Protein AF-A0A6A8AMS8-F1 (afdb_monomer_lite)

Sequence (169 aa):
MSIQGTIFAPTHLDEFYTIVSERYASARAEAARIGDAKQIQMRLEHLKPVHFEWTDYELPTGDTLITLEDNCALFPYAILNNDASFDYMKWYQGNKIIYIGDWFVKPIYFFQEKQGAYKGNLSHYEFRAGETFTFTVHSTTTPTPSEVDAWLMAFVVLPRTLAETKITK

Foldseek 3Di:
DDPPPDQWDDPVDPVQVVQVVVLVVVLVVLLVVLCVVVVFHKDKDKDDLQQAPGDDQWAFAFKDKFWFAAQKKKQFWKKQACFLFWAKKWKFWARNPGGQDMDGQNVLNVDPRSMTTGNDDSVSVIGHHRTMMMMHIGGNDPVGDRIHPMHTIIMMMDGPVCVSHYRTD

Structure (mmCIF, N/CA/C/O backbone):
data_AF-A0A6A8AMS8-F1
#
_entry.id   AF-A0A6A8AMS8-F1
#
loop_
_atom_site.group_PDB
_atom_site.id
_atom_site.type_symbol
_atom_site.label_atom_id
_atom_site.label_alt_id
_atom_site.label_comp_id
_atom_site.label_asym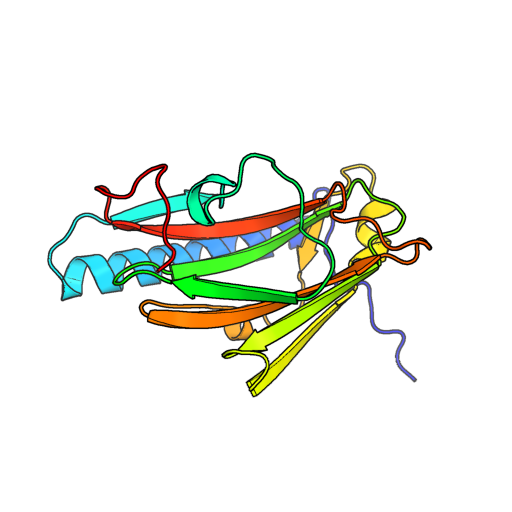_id
_atom_site.label_entity_id
_atom_site.label_seq_id
_atom_site.pdbx_PDB_ins_code
_atom_site.Cartn_x
_atom_site.Cartn_y
_atom_site.Cartn_z
_atom_site.occupancy
_atom_site.B_iso_or_equiv
_atom_site.auth_seq_id
_atom_site.auth_comp_id
_atom_site.auth_asym_id
_atom_site.auth_atom_id
_atom_site.pdbx_PDB_model_num
ATOM 1 N N . MET A 1 1 ? 25.287 -16.534 -9.430 1.00 35.16 1 MET A N 1
ATOM 2 C CA . MET A 1 1 ? 24.707 -15.179 -9.345 1.00 35.16 1 MET A CA 1
ATOM 3 C C . MET A 1 1 ? 23.323 -15.280 -9.976 1.00 35.16 1 MET A C 1
ATOM 5 O O . MET A 1 1 ? 23.229 -15.288 -11.195 1.00 35.16 1 MET A O 1
ATOM 9 N N . SER A 1 2 ? 22.289 -15.601 -9.190 1.00 29.75 2 SER A N 1
ATOM 10 C CA . SER A 1 2 ? 20.955 -15.862 -9.745 1.00 29.75 2 SER A CA 1
ATOM 11 C C . SER A 1 2 ? 20.337 -14.546 -10.191 1.00 29.75 2 SER A C 1
ATOM 13 O O . SER A 1 2 ? 20.247 -13.612 -9.397 1.00 29.75 2 SER A O 1
ATOM 15 N N . ILE A 1 3 ? 19.914 -14.490 -11.447 1.00 38.47 3 ILE A N 1
ATOM 16 C CA . ILE A 1 3 ? 19.081 -13.418 -11.977 1.00 38.47 3 ILE A CA 1
ATOM 17 C C . ILE A 1 3 ? 17.805 -13.435 -11.123 1.00 38.47 3 ILE A C 1
ATOM 19 O O . ILE A 1 3 ? 17.023 -14.380 -11.217 1.00 38.47 3 ILE A O 1
ATOM 23 N N . GLN A 1 4 ? 17.673 -12.476 -10.199 1.00 42.03 4 GLN A N 1
ATOM 24 C CA . GLN A 1 4 ? 16.473 -12.279 -9.388 1.00 42.03 4 GLN A CA 1
ATOM 25 C C . GLN A 1 4 ? 15.314 -12.068 -10.359 1.00 42.03 4 GLN A C 1
ATOM 27 O O . GLN A 1 4 ? 15.215 -11.024 -11.003 1.00 42.03 4 GLN A O 1
ATOM 32 N N . GLY A 1 5 ? 14.511 -13.119 -10.530 1.00 46.25 5 GLY A N 1
ATOM 33 C CA . GLY A 1 5 ? 13.343 -13.114 -11.392 1.00 46.25 5 GLY A CA 1
ATOM 34 C C . GLY A 1 5 ? 12.423 -11.954 -11.036 1.00 46.25 5 GLY A C 1
ATOM 35 O O . GLY A 1 5 ? 12.333 -11.553 -9.877 1.00 46.25 5 GLY A O 1
ATOM 36 N N . THR A 1 6 ? 11.773 -11.418 -12.064 1.00 54.06 6 THR A N 1
ATOM 37 C CA . THR A 1 6 ? 10.783 -10.344 -12.012 1.00 54.06 6 THR A CA 1
ATOM 38 C C . THR A 1 6 ? 9.934 -10.447 -10.743 1.00 54.06 6 THR A C 1
ATOM 40 O O . THR A 1 6 ? 9.212 -11.424 -10.554 1.00 54.06 6 THR A O 1
ATOM 43 N N . ILE A 1 7 ? 10.055 -9.457 -9.855 1.00 85.12 7 ILE A N 1
ATOM 44 C CA . ILE A 1 7 ? 9.462 -9.493 -8.507 1.00 85.12 7 ILE A CA 1
ATOM 45 C C . ILE A 1 7 ? 7.954 -9.162 -8.550 1.00 85.12 7 ILE A C 1
ATOM 47 O O . ILE A 1 7 ? 7.259 -9.294 -7.551 1.00 85.12 7 ILE A O 1
ATOM 51 N N . PHE A 1 8 ? 7.418 -8.801 -9.720 1.00 94.94 8 PHE A N 1
ATOM 52 C CA . PHE A 1 8 ? 6.004 -8.502 -9.926 1.00 94.94 8 PHE A CA 1
ATOM 53 C C . PHE A 1 8 ? 5.373 -9.400 -10.996 1.00 94.94 8 PHE A C 1
ATOM 55 O O . PHE A 1 8 ? 5.963 -9.607 -12.057 1.00 94.94 8 PHE A O 1
ATOM 62 N N . ALA A 1 9 ? 4.171 -9.906 -10.723 1.00 95.31 9 ALA A N 1
ATOM 63 C CA . ALA A 1 9 ? 3.328 -10.623 -11.674 1.00 95.31 9 ALA A CA 1
ATOM 64 C C . ALA A 1 9 ? 2.387 -9.629 -12.387 1.00 95.31 9 ALA A C 1
ATOM 66 O O . ALA A 1 9 ? 1.658 -8.923 -11.690 1.00 95.31 9 ALA A O 1
ATOM 67 N N . PRO A 1 10 ? 2.389 -9.530 -13.729 1.00 95.69 10 PRO A N 1
ATOM 68 C CA . PRO A 1 10 ? 1.430 -8.715 -14.481 1.00 95.69 10 PRO A CA 1
ATOM 69 C C . PRO A 1 10 ? 0.019 -9.317 -14.467 1.00 95.69 10 PRO A C 1
ATOM 71 O O . PRO A 1 10 ? -0.157 -10.513 -14.241 1.00 95.69 10 PRO A O 1
ATOM 74 N N . THR A 1 11 ? -0.989 -8.498 -14.764 1.00 95.12 11 THR A N 1
ATOM 75 C CA . THR A 1 11 ? -2.415 -8.865 -14.657 1.00 95.12 11 THR A CA 1
ATOM 76 C C . THR A 1 11 ? -2.879 -9.946 -15.633 1.00 95.12 11 THR A C 1
ATOM 78 O O . THR A 1 11 ? -3.867 -10.614 -15.351 1.00 95.12 11 THR A O 1
ATOM 81 N N . HIS A 1 12 ? -2.187 -10.167 -16.754 1.00 92.88 12 HIS A N 1
ATOM 82 C CA . HIS A 1 12 ? -2.522 -11.243 -17.696 1.00 92.88 12 HIS A CA 1
ATOM 83 C C . HIS A 1 12 ? -2.051 -12.638 -17.244 1.00 92.88 12 HIS A C 1
ATOM 85 O O . HIS A 1 12 ? -2.294 -13.616 -17.951 1.00 92.88 12 HIS A O 1
ATOM 91 N N . LEU A 1 13 ? -1.359 -12.752 -16.103 1.00 94.69 13 LEU A N 1
ATOM 92 C CA . LEU A 1 13 ? -0.949 -14.033 -15.525 1.00 94.69 13 LEU A CA 1
ATOM 93 C C . LEU A 1 13 ? -1.822 -14.405 -14.322 1.00 94.69 13 LEU A C 1
ATOM 95 O O . LEU A 1 13 ? -2.068 -13.579 -13.445 1.00 94.69 13 LEU A O 1
ATOM 99 N N . ASP A 1 14 ? -2.179 -15.686 -14.205 1.00 96.44 14 ASP A N 1
ATOM 100 C CA . ASP A 1 14 ? -2.939 -16.233 -13.065 1.00 96.44 14 ASP A CA 1
ATOM 101 C C . ASP A 1 14 ? -2.266 -15.980 -11.704 1.00 96.44 14 ASP A C 1
ATOM 103 O O . ASP A 1 14 ? -2.927 -15.860 -10.667 1.00 96.44 14 ASP A O 1
ATOM 107 N N . GLU A 1 15 ? -0.936 -15.869 -11.703 1.00 95.88 15 GLU A N 1
ATOM 108 C CA . GLU A 1 15 ? -0.146 -15.555 -10.513 1.00 95.88 15 GLU A CA 1
ATOM 109 C C . GLU A 1 15 ? -0.559 -14.211 -9.890 1.00 95.88 15 GLU A C 1
ATOM 111 O O . GLU A 1 15 ? -0.635 -14.110 -8.666 1.00 95.88 15 GLU A O 1
ATOM 116 N N . PHE A 1 16 ? -0.913 -13.206 -10.702 1.00 97.06 16 PHE A N 1
ATOM 117 C CA . PHE A 1 16 ? -1.421 -11.928 -10.199 1.00 97.06 16 PHE A CA 1
ATOM 118 C C . PHE A 1 16 ? -2.680 -12.133 -9.353 1.00 97.06 16 PHE A C 1
ATOM 120 O O . PHE A 1 16 ? -2.756 -11.668 -8.216 1.00 97.06 16 PHE A O 1
ATOM 127 N N . TYR A 1 17 ? -3.655 -12.877 -9.877 1.00 97.50 17 TYR A N 1
ATOM 128 C CA . TYR A 1 17 ? -4.926 -13.107 -9.192 1.00 97.50 17 TYR A CA 1
ATOM 129 C C . TYR A 1 17 ? -4.772 -13.990 -7.955 1.00 97.50 17 TYR A C 1
ATOM 131 O O . TYR A 1 17 ? -5.464 -13.764 -6.961 1.00 97.50 17 TYR A O 1
ATOM 139 N N . THR A 1 18 ? -3.834 -14.939 -7.983 1.00 97.69 18 THR A N 1
ATOM 140 C CA . THR A 1 18 ? -3.463 -15.730 -6.801 1.00 97.69 18 THR A CA 1
ATOM 141 C C . THR A 1 18 ? -2.977 -14.817 -5.674 1.00 97.69 18 THR A C 1
ATOM 143 O O . THR A 1 18 ? -3.547 -14.847 -4.583 1.00 97.69 18 THR A O 1
ATOM 146 N N . ILE A 1 19 ? -2.019 -13.926 -5.957 1.00 97.38 19 ILE A N 1
ATOM 147 C CA . ILE A 1 19 ? -1.475 -12.976 -4.971 1.00 97.38 19 ILE A CA 1
ATOM 148 C C . ILE A 1 19 ? -2.574 -12.060 -4.416 1.00 97.38 19 ILE A C 1
ATOM 150 O O . ILE A 1 19 ? -2.676 -11.855 -3.204 1.00 97.38 19 ILE A O 1
ATOM 154 N N . VAL A 1 20 ? -3.430 -11.518 -5.290 1.00 97.88 20 VAL A N 1
ATOM 155 C CA . VAL A 1 20 ? -4.540 -10.644 -4.877 1.00 97.88 20 VAL A CA 1
ATOM 156 C C . VAL A 1 20 ? -5.527 -11.393 -3.979 1.00 97.88 20 VAL A C 1
ATOM 158 O O . VAL A 1 20 ? -5.949 -10.856 -2.954 1.00 97.88 20 VAL A O 1
ATOM 161 N N . SER A 1 21 ? -5.882 -12.632 -4.331 1.00 97.88 21 SER A N 1
ATOM 162 C CA . SER A 1 21 ? -6.810 -13.464 -3.560 1.00 97.88 21 SER A CA 1
ATOM 163 C C . SER A 1 21 ? -6.260 -13.809 -2.175 1.00 97.88 21 SER A C 1
ATOM 165 O O . SER A 1 21 ? -6.971 -13.680 -1.177 1.00 97.88 21 SER A O 1
ATOM 167 N N . GLU A 1 22 ? -4.988 -14.201 -2.090 1.00 97.25 22 GLU A N 1
ATOM 168 C CA . GLU A 1 22 ? -4.315 -14.463 -0.815 1.00 97.25 22 GLU A CA 1
ATOM 169 C C . GLU A 1 22 ? -4.281 -13.208 0.058 1.00 97.25 22 GLU A C 1
ATOM 171 O O . GLU A 1 22 ? -4.630 -13.261 1.241 1.00 97.25 22 GLU A O 1
ATOM 176 N N . ARG A 1 23 ? -3.959 -12.045 -0.527 1.00 97.56 23 ARG A N 1
ATOM 177 C CA . ARG A 1 23 ? -3.952 -10.793 0.233 1.00 97.56 23 ARG A CA 1
ATOM 178 C C . ARG A 1 23 ? -5.336 -10.414 0.740 1.00 97.56 23 ARG A C 1
ATOM 180 O O . ARG A 1 23 ? -5.481 -9.987 1.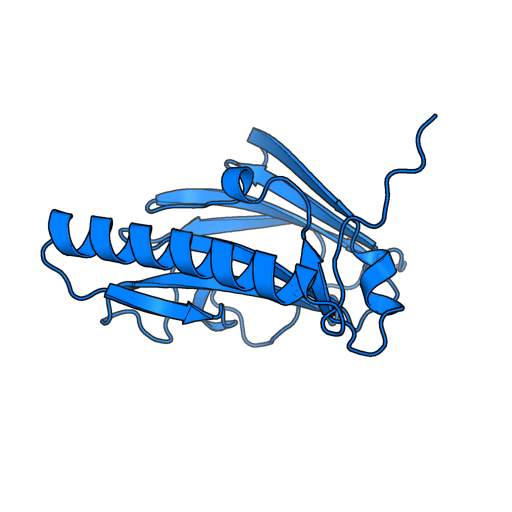886 1.00 97.56 23 ARG A O 1
ATOM 187 N N . TYR A 1 24 ? -6.349 -10.583 -0.101 1.00 98.31 24 TYR A N 1
ATOM 188 C CA . TYR A 1 24 ? -7.735 -10.343 0.268 1.00 98.31 24 TYR A CA 1
ATOM 189 C C . TYR A 1 24 ? -8.173 -11.250 1.426 1.00 98.31 24 TYR A C 1
ATOM 191 O O . TYR A 1 24 ? -8.852 -10.787 2.345 1.00 98.31 24 TYR A O 1
ATOM 199 N N . ALA A 1 25 ? -7.756 -12.520 1.424 1.00 98.31 25 ALA A N 1
ATOM 200 C CA . ALA A 1 25 ? -8.031 -13.452 2.512 1.00 98.31 25 ALA A CA 1
ATOM 201 C C . ALA A 1 25 ? -7.396 -12.995 3.838 1.00 98.31 25 ALA A C 1
ATOM 203 O O . ALA A 1 25 ? -8.096 -12.970 4.852 1.00 98.31 25 ALA A O 1
ATOM 204 N N . SER A 1 26 ? -6.130 -12.554 3.830 1.00 98.00 26 SER A N 1
ATOM 205 C CA . SER A 1 26 ? -5.469 -11.995 5.023 1.00 98.00 26 SER A CA 1
ATOM 206 C C . SER A 1 26 ? -6.190 -10.756 5.562 1.00 98.00 26 SER A C 1
ATOM 208 O O . SER A 1 26 ? -6.486 -10.678 6.754 1.00 98.00 26 SER A O 1
ATOM 210 N N . ALA A 1 27 ? -6.546 -9.813 4.685 1.00 98.31 27 ALA A N 1
ATOM 211 C CA . ALA A 1 27 ? -7.274 -8.609 5.079 1.00 98.31 27 ALA A CA 1
ATOM 212 C C . ALA A 1 27 ? -8.669 -8.942 5.643 1.00 98.31 27 ALA A C 1
ATOM 214 O O . ALA A 1 27 ? -9.097 -8.381 6.652 1.00 98.31 27 ALA A O 1
ATOM 215 N N . ARG A 1 28 ? -9.381 -9.904 5.043 1.00 98.44 28 ARG A N 1
ATOM 216 C CA . ARG A 1 28 ? -10.684 -10.364 5.545 1.00 98.44 28 ARG A CA 1
ATOM 217 C C . ARG A 1 28 ? -10.560 -11.016 6.924 1.00 98.44 28 ARG A C 1
ATOM 219 O O . ARG A 1 28 ? -11.411 -10.772 7.779 1.00 98.44 28 ARG A O 1
ATOM 226 N N . ALA A 1 29 ? -9.527 -11.829 7.141 1.00 98.06 29 ALA A N 1
ATOM 227 C CA . ALA A 1 29 ? -9.273 -12.458 8.434 1.00 98.06 29 ALA A CA 1
ATOM 228 C C . ALA A 1 29 ? -9.014 -11.409 9.527 1.00 98.06 29 ALA A C 1
ATOM 230 O O . ALA A 1 29 ? -9.569 -11.513 10.620 1.00 98.06 29 ALA A O 1
ATOM 231 N N . GLU A 1 30 ? -8.253 -10.357 9.215 1.00 97.94 30 GLU A N 1
ATOM 232 C CA . GLU A 1 30 ? -8.017 -9.252 10.147 1.00 97.94 30 GLU A CA 1
ATOM 233 C C . GLU A 1 30 ? -9.298 -8.467 10.457 1.00 97.94 30 GLU A C 1
ATOM 235 O O . GLU A 1 30 ? -9.575 -8.162 11.618 1.00 97.94 30 GLU A O 1
ATOM 240 N N . ALA A 1 31 ? -10.129 -8.199 9.445 1.00 97.94 31 ALA A N 1
ATOM 241 C CA . ALA A 1 31 ? -11.426 -7.557 9.642 1.00 97.94 31 ALA A CA 1
ATOM 242 C C . ALA A 1 31 ? -12.332 -8.369 10.583 1.00 97.94 31 ALA A C 1
ATOM 244 O O . ALA A 1 31 ? -12.937 -7.799 11.491 1.00 97.94 31 ALA A O 1
ATOM 245 N N . ALA A 1 32 ? -12.397 -9.693 10.406 1.00 98.00 32 ALA A N 1
ATOM 246 C CA . ALA A 1 32 ? -13.151 -10.574 11.297 1.00 98.00 32 ALA A CA 1
ATOM 247 C C . ALA A 1 32 ? -12.591 -10.536 12.728 1.00 98.00 32 ALA A C 1
ATOM 249 O O . ALA A 1 32 ? -13.336 -10.297 13.675 1.00 98.00 32 ALA A O 1
ATOM 250 N N . ARG A 1 33 ? -11.264 -10.655 12.880 1.00 97.69 33 ARG A N 1
ATOM 251 C CA . ARG A 1 33 ? -10.583 -10.611 14.182 1.00 97.69 33 ARG A CA 1
ATOM 252 C C . ARG A 1 33 ? -10.898 -9.330 14.959 1.00 97.69 33 ARG A C 1
ATOM 254 O O . ARG A 1 33 ? -11.185 -9.392 16.154 1.00 97.69 33 ARG A O 1
ATOM 261 N N . ILE A 1 34 ? -10.824 -8.170 14.304 1.00 96.69 34 ILE A N 1
ATOM 262 C CA . ILE A 1 34 ? -11.126 -6.877 14.934 1.00 96.69 34 ILE A CA 1
ATOM 263 C C . ILE A 1 34 ? -12.618 -6.780 15.261 1.00 96.69 34 ILE A C 1
ATOM 265 O O . ILE A 1 34 ? -12.964 -6.388 16.376 1.00 96.69 34 ILE A O 1
ATOM 269 N N . GLY A 1 35 ? -13.487 -7.153 14.317 1.00 97.12 35 GLY A N 1
ATOM 270 C CA . GLY A 1 35 ? -14.938 -7.118 14.496 1.00 97.12 35 GLY A CA 1
ATOM 271 C C . GLY A 1 35 ? -15.393 -7.936 15.703 1.00 97.12 35 GLY A C 1
ATOM 272 O O . GLY A 1 35 ? -16.125 -7.419 16.545 1.00 97.12 35 GLY A O 1
ATOM 273 N N . ASP A 1 36 ? -14.871 -9.153 15.852 1.00 97.06 36 ASP A N 1
ATOM 274 C CA . ASP A 1 36 ? -15.175 -10.034 16.980 1.00 97.06 36 ASP A CA 1
ATOM 275 C C . ASP A 1 36 ? -14.609 -9.489 18.300 1.00 97.06 36 ASP A C 1
ATOM 277 O O . ASP A 1 36 ? -15.299 -9.464 19.320 1.00 97.06 36 ASP A O 1
ATOM 281 N N . ALA A 1 37 ? -13.368 -8.994 18.299 1.00 97.00 37 ALA A N 1
ATOM 282 C CA . ALA A 1 37 ? -12.715 -8.506 19.515 1.00 97.00 37 ALA A CA 1
ATOM 283 C C . ALA A 1 37 ? -13.301 -7.184 20.038 1.00 97.00 37 ALA A C 1
ATOM 285 O O . ALA A 1 37 ? -13.292 -6.934 21.244 1.00 97.00 37 ALA A O 1
ATOM 286 N N . LYS A 1 38 ? -13.762 -6.310 19.139 1.00 95.38 38 LYS A N 1
ATOM 287 C CA . LYS A 1 38 ? -14.236 -4.957 19.470 1.00 95.38 38 LYS A CA 1
ATOM 288 C C . LYS A 1 38 ? -15.750 -4.806 19.387 1.00 95.38 38 LYS A C 1
ATOM 290 O O . LYS A 1 38 ? -16.257 -3.777 19.817 1.00 95.38 38 LYS A O 1
ATOM 295 N N . GLN A 1 39 ? -16.456 -5.811 18.864 1.00 96.00 39 GLN A N 1
ATOM 296 C CA . GLN A 1 39 ? -17.905 -5.787 18.646 1.00 96.00 39 GLN A CA 1
ATOM 297 C C . GLN A 1 39 ? -18.343 -4.604 17.761 1.00 96.00 39 GLN A C 1
ATOM 299 O O . GLN A 1 39 ? -19.350 -3.947 18.018 1.00 96.00 39 GLN A O 1
ATOM 304 N N . ILE A 1 40 ? -17.570 -4.325 16.707 1.00 94.75 40 ILE A N 1
ATOM 305 C CA . ILE A 1 40 ? -17.842 -3.256 15.734 1.00 94.75 40 ILE A CA 1
ATOM 306 C C . ILE A 1 40 ? -17.977 -3.823 14.323 1.00 94.75 40 ILE A C 1
ATOM 308 O O . ILE A 1 40 ? -17.381 -4.842 13.978 1.00 94.75 40 ILE A O 1
ATOM 312 N N . GLN A 1 41 ? -18.743 -3.137 13.474 1.00 96.69 41 GLN A N 1
ATOM 313 C CA . GLN A 1 41 ? -18.828 -3.500 12.062 1.00 96.69 41 GLN A CA 1
ATOM 314 C C . GLN A 1 41 ? -17.579 -3.036 11.319 1.00 96.69 41 GLN A C 1
ATOM 316 O O . GLN A 1 41 ? -17.316 -1.835 11.222 1.00 96.69 41 GLN A O 1
ATOM 321 N N . MET A 1 42 ? -16.858 -3.993 10.746 1.00 97.56 42 MET A N 1
ATOM 322 C CA . MET A 1 42 ? -15.697 -3.740 9.902 1.00 97.56 42 MET A CA 1
ATOM 323 C C . MET A 1 42 ? -16.086 -3.694 8.425 1.00 97.56 42 MET A C 1
ATOM 325 O O . MET A 1 42 ? -17.057 -4.314 7.988 1.00 97.56 42 MET A O 1
ATOM 329 N N . ARG A 1 43 ? -15.299 -2.956 7.650 1.00 95.75 43 ARG A N 1
ATOM 330 C CA . ARG A 1 43 ? -15.358 -2.864 6.197 1.00 95.75 43 ARG A CA 1
ATOM 331 C C . ARG A 1 43 ? -13.975 -3.163 5.636 1.00 95.75 43 ARG A C 1
ATOM 333 O O . ARG A 1 43 ? -12.960 -2.821 6.238 1.00 95.75 43 ARG A O 1
ATOM 340 N N . LEU A 1 44 ? -13.969 -3.799 4.474 1.00 96.81 44 LEU A N 1
ATOM 341 C CA . LEU A 1 44 ? -12.780 -4.015 3.669 1.00 96.81 44 LEU A CA 1
ATOM 342 C C . LEU A 1 44 ? -13.007 -3.353 2.313 1.00 96.81 44 LEU A C 1
ATOM 344 O O . LEU A 1 44 ? -14.032 -3.594 1.674 1.00 96.81 44 LEU A O 1
ATOM 348 N N . GLU A 1 45 ? -12.069 -2.516 1.888 1.00 96.56 45 GLU A N 1
ATOM 349 C CA . GLU A 1 45 ? -12.080 -1.876 0.571 1.00 96.56 45 GLU A CA 1
ATOM 350 C C . GLU A 1 45 ? -10.659 -1.680 0.030 1.00 96.56 45 GLU A C 1
ATOM 352 O O . GLU A 1 45 ? -9.683 -2.022 0.692 1.00 96.56 45 GLU A O 1
ATOM 357 N N . HIS A 1 46 ? -10.531 -1.182 -1.198 1.00 97.50 46 HIS A N 1
ATOM 358 C CA . HIS A 1 46 ? -9.231 -0.800 -1.745 1.00 97.50 46 HIS A CA 1
ATOM 359 C C . HIS A 1 46 ? -8.758 0.536 -1.178 1.00 97.50 46 HIS A C 1
ATOM 361 O O . HIS A 1 46 ? -9.583 1.400 -0.885 1.00 97.50 46 HIS A O 1
ATOM 367 N N . LEU A 1 47 ? -7.438 0.701 -1.081 1.00 97.94 47 LEU A N 1
ATOM 368 C CA . LEU A 1 47 ? -6.812 1.970 -0.722 1.00 97.94 47 LEU A CA 1
ATOM 369 C C . LEU A 1 47 ? -7.193 3.074 -1.717 1.00 97.94 47 LEU A C 1
ATOM 371 O O . LEU A 1 47 ? -7.091 2.894 -2.933 1.00 97.94 47 LEU A O 1
ATOM 375 N N . LYS A 1 48 ? -7.603 4.213 -1.166 1.00 97.19 48 LYS A N 1
ATOM 376 C CA . LYS A 1 48 ? -7.984 5.452 -1.845 1.00 97.19 48 LYS A CA 1
ATOM 377 C C . LYS A 1 48 ? -7.131 6.608 -1.292 1.00 97.19 48 LYS A C 1
ATOM 379 O O . LYS A 1 48 ? -6.727 6.529 -0.133 1.00 97.19 48 LYS A O 1
ATOM 384 N N . PRO A 1 49 ? -6.939 7.708 -2.041 1.00 97.00 49 PRO A N 1
ATOM 385 C CA . PRO A 1 49 ? -6.178 8.876 -1.584 1.00 97.00 49 PRO A CA 1
ATOM 386 C C . PRO A 1 49 ? -6.647 9.418 -0.230 1.00 97.00 49 PRO A C 1
ATOM 388 O O . PRO A 1 49 ? -5.842 9.644 0.672 1.00 97.00 49 PRO A O 1
ATOM 391 N N . VAL A 1 50 ? -7.969 9.496 -0.038 1.00 96.12 50 VAL A N 1
ATOM 392 C CA . VAL A 1 50 ? -8.586 10.001 1.199 1.00 96.12 50 VAL A CA 1
ATOM 393 C C . VAL A 1 50 ? -8.148 9.247 2.458 1.00 96.12 50 VAL A C 1
ATOM 395 O O . VAL A 1 50 ? -8.119 9.840 3.533 1.00 96.12 50 VAL A O 1
ATOM 398 N N . HIS A 1 51 ? -7.767 7.967 2.348 1.00 97.00 51 HIS A N 1
ATOM 399 C CA . HIS A 1 51 ? -7.295 7.178 3.488 1.00 97.00 51 HIS A CA 1
ATOM 400 C C . HIS A 1 51 ? -6.019 7.773 4.102 1.00 97.00 51 HIS A C 1
ATOM 402 O O . HIS A 1 51 ? -5.845 7.673 5.313 1.00 97.00 51 HIS A O 1
ATOM 408 N N . PHE A 1 52 ? -5.180 8.440 3.306 1.00 95.94 52 PHE A N 1
ATOM 409 C CA . PHE A 1 52 ? -3.939 9.091 3.742 1.00 95.94 52 PHE A CA 1
ATOM 410 C C . PHE A 1 52 ? -3.995 10.625 3.666 1.00 95.94 52 PHE A C 1
ATOM 412 O O . PHE A 1 52 ? -2.955 11.273 3.645 1.00 95.94 52 PHE A O 1
ATOM 419 N N . GLU A 1 53 ? -5.199 11.210 3.633 1.00 94.31 53 GLU A N 1
ATOM 420 C CA . GLU A 1 53 ? -5.407 12.662 3.473 1.00 94.31 53 GLU A CA 1
ATOM 421 C C . GLU A 1 53 ? -4.827 13.227 2.162 1.00 94.31 53 GLU A C 1
ATOM 423 O O . GLU A 1 53 ? -4.505 14.411 2.070 1.00 94.31 53 GLU A O 1
ATOM 428 N N . TRP A 1 54 ? -4.731 12.393 1.124 1.00 94.88 54 TRP A N 1
ATOM 429 C CA . TRP A 1 54 ? -4.338 12.810 -0.221 1.00 94.88 54 TRP A CA 1
ATOM 430 C C . TRP A 1 54 ? -5.555 13.030 -1.115 1.00 94.88 54 TRP A C 1
ATOM 432 O O . TRP A 1 54 ? -6.658 12.542 -0.842 1.00 94.88 54 TRP A O 1
ATOM 442 N N . THR A 1 55 ? -5.343 13.761 -2.204 1.00 93.69 55 THR A N 1
ATOM 443 C CA . THR A 1 55 ? -6.378 14.094 -3.190 1.00 93.69 55 THR A CA 1
ATOM 444 C C . THR A 1 55 ? -6.333 13.184 -4.407 1.00 93.69 55 THR A C 1
ATOM 446 O O . THR A 1 55 ? -7.384 12.755 -4.884 1.00 93.69 55 THR A O 1
ATOM 449 N N . ASP A 1 56 ? -5.130 12.841 -4.858 1.00 95.12 56 ASP A N 1
ATOM 450 C CA . ASP A 1 56 ? -4.902 12.226 -6.159 1.00 95.12 56 ASP A CA 1
ATOM 451 C C . ASP A 1 56 ? -4.307 10.822 -6.032 1.00 95.12 56 ASP A C 1
ATOM 453 O O . ASP A 1 56 ? -3.713 10.451 -5.017 1.00 95.12 56 ASP A O 1
ATOM 457 N N . TYR A 1 57 ? -4.506 10.011 -7.072 1.00 96.81 57 TYR A N 1
ATOM 458 C CA . TYR A 1 57 ? -3.944 8.662 -7.178 1.00 96.81 57 TYR A CA 1
ATOM 459 C C . TYR A 1 57 ? -2.489 8.715 -7.666 1.00 96.81 57 TYR A C 1
ATOM 461 O O . TYR A 1 57 ? -2.123 8.048 -8.630 1.00 96.81 57 TYR A O 1
ATOM 469 N N . GLU A 1 58 ? -1.678 9.514 -6.983 1.00 97.50 58 GLU A N 1
ATOM 470 C CA . GLU A 1 58 ? -0.253 9.697 -7.240 1.00 97.50 58 GLU A CA 1
ATOM 471 C C . GLU A 1 58 ? 0.538 9.373 -5.972 1.00 97.50 58 GLU A C 1
ATOM 473 O O . GLU A 1 58 ? 0.019 9.440 -4.852 1.00 97.50 58 GLU A O 1
ATOM 478 N N . LEU A 1 59 ? 1.794 8.967 -6.142 1.00 98.00 59 LEU A N 1
ATOM 479 C CA . LEU A 1 59 ? 2.658 8.620 -5.023 1.00 98.00 59 LEU A CA 1
ATOM 480 C C . LEU A 1 59 ? 3.662 9.749 -4.766 1.00 98.00 59 LEU A C 1
ATOM 482 O O . LEU A 1 59 ? 4.432 10.075 -5.672 1.00 98.00 59 LEU A O 1
ATOM 486 N N . PRO A 1 60 ? 3.725 10.302 -3.542 1.00 97.88 60 PRO A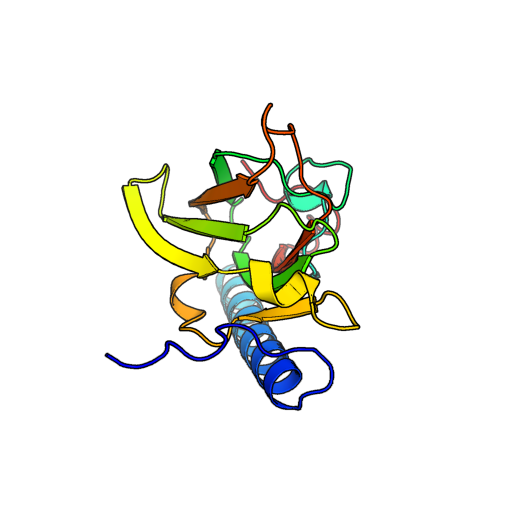 N 1
ATOM 487 C CA . PRO A 1 60 ? 4.720 11.311 -3.195 1.00 97.88 60 PRO A CA 1
ATOM 488 C C . PRO A 1 60 ? 6.129 10.718 -3.250 1.00 97.88 60 PRO A C 1
ATOM 490 O O . PRO A 1 60 ? 6.399 9.656 -2.682 1.00 97.88 60 PRO A O 1
ATOM 493 N N . THR A 1 61 ? 7.041 11.417 -3.922 1.00 98.06 61 THR A N 1
ATOM 494 C CA . THR A 1 61 ? 8.450 11.033 -4.005 1.00 98.06 61 THR A CA 1
ATOM 495 C C . THR A 1 61 ? 9.155 11.328 -2.680 1.00 98.06 61 THR A C 1
ATOM 497 O O . THR A 1 61 ? 8.893 12.330 -2.017 1.00 98.06 61 THR A O 1
ATOM 500 N N . GLY A 1 62 ? 10.112 10.485 -2.297 1.00 97.81 62 GLY A N 1
ATOM 501 C CA . GLY A 1 62 ? 10.802 10.584 -1.014 1.00 97.81 62 GLY A CA 1
ATOM 502 C C . GLY A 1 62 ? 10.095 9.810 0.096 1.00 97.81 62 GLY A C 1
ATOM 503 O O . GLY A 1 62 ? 9.399 8.830 -0.163 1.00 97.81 62 GLY A O 1
ATOM 504 N N . ASP A 1 63 ? 10.363 10.193 1.343 1.00 98.00 63 ASP A N 1
ATOM 505 C CA . ASP A 1 63 ? 9.883 9.484 2.529 1.00 98.00 63 ASP A CA 1
ATOM 506 C C . ASP A 1 63 ? 8.440 9.880 2.868 1.00 98.00 63 ASP A C 1
ATOM 508 O O . ASP A 1 63 ? 8.138 11.056 3.051 1.00 98.00 63 ASP A O 1
ATOM 512 N N . THR A 1 64 ? 7.575 8.883 3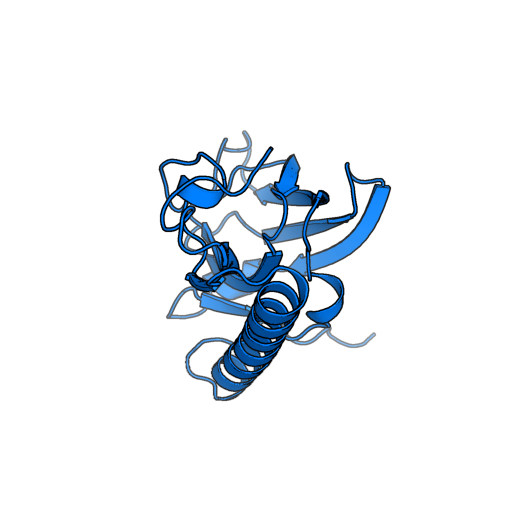.039 1.00 98.00 64 THR A N 1
ATOM 513 C CA . THR A 1 64 ? 6.206 9.052 3.536 1.00 98.00 64 THR A CA 1
ATOM 514 C C . THR A 1 64 ? 6.021 8.248 4.812 1.00 98.00 64 THR A C 1
ATOM 516 O O . THR A 1 64 ? 6.100 7.019 4.794 1.00 98.00 64 THR A O 1
ATOM 519 N N . LEU A 1 65 ? 5.771 8.943 5.922 1.00 97.81 65 LEU A N 1
ATOM 520 C CA . LEU A 1 65 ? 5.518 8.354 7.235 1.00 97.81 65 LEU A CA 1
ATOM 521 C C . LEU A 1 65 ? 4.012 8.282 7.492 1.00 97.81 65 LEU A C 1
ATOM 523 O O . LEU A 1 65 ? 3.341 9.308 7.490 1.00 97.81 65 LEU A O 1
ATOM 527 N N . ILE A 1 66 ? 3.502 7.087 7.773 1.00 97.75 66 ILE A N 1
ATOM 528 C CA . ILE A 1 66 ? 2.085 6.847 8.045 1.00 97.75 66 ILE A CA 1
ATOM 529 C C . ILE A 1 66 ? 1.943 6.181 9.408 1.00 97.75 66 ILE A C 1
ATOM 531 O O . ILE A 1 66 ? 2.639 5.212 9.701 1.00 97.75 66 ILE A O 1
ATOM 535 N N . THR A 1 67 ? 1.015 6.675 10.226 1.00 97.81 67 THR A N 1
ATOM 536 C CA . THR A 1 67 ? 0.564 5.996 11.447 1.00 97.81 67 THR A CA 1
ATOM 537 C C . THR A 1 67 ? -0.915 5.700 11.316 1.00 97.81 67 THR A C 1
ATOM 539 O O . THR A 1 67 ? -1.703 6.623 11.123 1.00 97.81 67 THR A O 1
ATOM 542 N N . LEU A 1 68 ? -1.289 4.426 11.409 1.00 97.12 68 LEU A N 1
ATOM 543 C CA . LEU A 1 68 ? -2.679 4.017 11.240 1.00 97.12 68 LEU A CA 1
ATOM 544 C C . LEU A 1 68 ? -3.519 4.328 12.482 1.00 97.12 68 LEU A C 1
ATOM 546 O O . LEU A 1 68 ? -3.074 4.172 13.623 1.00 97.12 68 LEU A O 1
ATOM 550 N N . GLU A 1 69 ? -4.766 4.712 12.239 1.00 95.94 69 GLU A N 1
ATOM 551 C CA . GLU A 1 69 ? -5.808 4.842 13.247 1.00 95.94 69 GLU A CA 1
ATOM 552 C C . GLU A 1 69 ? -6.090 3.512 13.944 1.00 95.94 69 GLU A C 1
ATOM 554 O O . GLU A 1 69 ? -5.796 2.414 13.448 1.00 95.94 69 GLU A O 1
ATOM 559 N N . ASP A 1 70 ? -6.691 3.605 15.126 1.00 93.69 70 ASP A N 1
ATOM 560 C CA . ASP A 1 70 ? -7.080 2.411 15.860 1.00 93.69 70 ASP A CA 1
ATOM 561 C C . ASP A 1 70 ? -8.108 1.600 15.056 1.00 93.69 70 ASP A C 1
ATOM 563 O O . ASP A 1 70 ? -8.995 2.134 14.388 1.00 93.69 70 ASP A O 1
ATOM 567 N N . ASN A 1 71 ? -8.005 0.273 15.144 1.00 95.25 71 ASN A N 1
ATOM 568 C CA . ASN A 1 71 ? -8.840 -0.683 14.409 1.00 95.25 71 ASN A CA 1
ATOM 569 C C . ASN A 1 71 ? -8.725 -0.596 12.873 1.00 95.25 71 ASN A C 1
ATOM 571 O O . ASN A 1 71 ? -9.518 -1.234 12.184 1.00 95.25 71 ASN A O 1
ATOM 575 N N . CYS A 1 72 ? -7.751 0.142 12.336 1.00 97.19 72 CYS A N 1
ATOM 576 C CA . CYS A 1 72 ? -7.445 0.150 10.909 1.00 97.19 72 CYS A CA 1
ATOM 577 C C . CYS A 1 72 ? -6.248 -0.757 10.601 1.00 97.19 72 CYS A C 1
ATOM 579 O O . CYS A 1 72 ? -5.361 -0.940 11.433 1.00 97.19 72 CYS A O 1
ATOM 581 N N . ALA A 1 73 ? -6.220 -1.337 9.405 1.00 98.00 73 ALA A N 1
ATOM 582 C CA . ALA A 1 73 ? -5.080 -2.103 8.917 1.00 98.00 73 ALA A CA 1
ATOM 583 C C . ALA A 1 73 ? -4.928 -1.956 7.398 1.00 98.00 73 ALA A C 1
ATOM 585 O O . ALA A 1 73 ? -5.910 -1.778 6.674 1.00 98.00 73 ALA A O 1
ATOM 586 N N . LEU A 1 74 ? -3.689 -2.048 6.922 1.00 98.31 74 LEU A N 1
ATOM 587 C CA . LEU A 1 74 ? -3.304 -1.897 5.527 1.00 98.31 74 LEU A CA 1
ATOM 588 C C . LEU A 1 74 ? -2.572 -3.147 5.037 1.00 98.31 74 LEU A C 1
ATOM 590 O O . LEU A 1 74 ? -1.627 -3.632 5.661 1.00 98.31 74 LEU A O 1
ATOM 594 N N . PHE A 1 75 ? -2.986 -3.622 3.867 1.00 98.50 75 PHE A N 1
ATOM 595 C CA . PHE A 1 75 ? -2.465 -4.817 3.219 1.00 98.50 75 PHE A CA 1
ATOM 596 C C . PHE A 1 75 ? -2.066 -4.505 1.764 1.00 98.50 75 PHE A C 1
ATOM 598 O O . PHE A 1 75 ? -2.835 -4.797 0.843 1.00 98.50 75 PHE A O 1
ATOM 605 N N . PRO A 1 76 ? -0.877 -3.919 1.523 1.00 98.00 76 PRO A N 1
ATOM 606 C CA . PRO A 1 76 ? -0.331 -3.686 0.185 1.00 98.00 76 PRO A CA 1
ATOM 607 C C . PRO A 1 76 ? -0.145 -4.984 -0.594 1.00 98.00 76 PRO A C 1
ATOM 609 O O . PRO A 1 76 ? 0.179 -6.007 0.009 1.00 98.00 76 PRO A O 1
ATOM 612 N N . TYR A 1 77 ? -0.337 -4.951 -1.914 1.00 97.75 77 TYR A N 1
ATOM 613 C CA . TYR A 1 77 ? -0.125 -6.125 -2.772 1.00 97.75 77 TYR A CA 1
ATOM 614 C C . TYR A 1 77 ? 0.370 -5.826 -4.185 1.00 97.75 77 TYR A C 1
ATOM 616 O O . TYR A 1 77 ? 0.997 -6.694 -4.786 1.00 97.75 77 TYR A O 1
ATOM 624 N N . ALA A 1 78 ? 0.088 -4.652 -4.745 1.00 97.75 78 ALA A N 1
ATOM 625 C CA . ALA A 1 78 ? 0.441 -4.338 -6.126 1.00 97.75 78 ALA A CA 1
ATOM 626 C C . ALA A 1 78 ? 0.784 -2.861 -6.299 1.00 97.75 78 ALA A C 1
ATOM 628 O O . ALA A 1 78 ? 0.555 -2.038 -5.413 1.00 97.75 78 ALA A O 1
ATOM 629 N N . ILE A 1 79 ? 1.332 -2.544 -7.465 1.00 98.12 79 ILE A N 1
ATOM 630 C CA . ILE A 1 79 ? 1.593 -1.185 -7.925 1.00 98.12 79 ILE A CA 1
ATOM 631 C C . ILE A 1 79 ? 0.959 -1.027 -9.308 1.00 98.12 79 ILE A C 1
ATOM 633 O O . ILE A 1 79 ? 1.090 -1.915 -10.155 1.00 98.12 79 ILE A O 1
ATOM 637 N N . LEU A 1 80 ? 0.303 0.109 -9.524 1.00 98.06 80 LEU A N 1
ATOM 638 C CA . LEU A 1 80 ? 0.028 0.671 -10.845 1.00 98.06 80 LEU A CA 1
ATOM 639 C C . LEU A 1 80 ? 1.123 1.711 -11.125 1.00 98.06 80 LEU A C 1
ATOM 641 O O . LEU A 1 80 ? 1.335 2.575 -10.284 1.00 98.06 80 LEU A O 1
ATOM 645 N N . ASN A 1 81 ? 1.849 1.622 -12.238 1.00 97.94 81 ASN A N 1
ATOM 646 C CA . ASN A 1 81 ? 2.983 2.491 -12.555 1.00 97.94 81 ASN A CA 1
ATOM 647 C C . ASN A 1 81 ? 2.916 3.017 -13.997 1.00 97.94 81 ASN A C 1
ATOM 649 O O . ASN A 1 81 ? 3.316 2.323 -14.938 1.00 97.94 81 ASN A O 1
ATOM 653 N N . ASN A 1 82 ? 2.466 4.261 -14.158 1.00 97.88 82 ASN A N 1
ATOM 654 C CA . ASN A 1 82 ? 2.466 4.984 -15.429 1.00 97.88 82 ASN A CA 1
ATOM 655 C C . ASN A 1 82 ? 3.690 5.902 -15.587 1.00 97.88 82 ASN A C 1
ATOM 657 O O . ASN A 1 82 ? 3.874 6.495 -16.651 1.00 97.88 82 ASN A O 1
ATOM 661 N N . ASP A 1 83 ? 4.561 5.978 -14.580 1.00 97.38 83 ASP A N 1
ATOM 662 C CA . ASP A 1 83 ? 5.734 6.841 -14.568 1.00 97.38 83 ASP A CA 1
ATOM 663 C C . ASP A 1 83 ? 7.017 6.051 -14.876 1.00 97.38 83 ASP A C 1
ATOM 665 O O . ASP A 1 83 ? 7.495 5.218 -14.103 1.00 97.38 83 ASP A O 1
ATOM 669 N N . ALA A 1 84 ? 7.635 6.342 -16.023 1.00 96.69 84 ALA A N 1
ATOM 670 C CA . ALA A 1 84 ? 8.865 5.673 -16.454 1.00 96.69 84 ALA A CA 1
ATOM 671 C C . ALA A 1 84 ? 10.070 5.931 -15.526 1.00 96.69 84 ALA A C 1
ATOM 673 O O . ALA A 1 84 ? 11.073 5.209 -15.598 1.00 96.69 84 ALA A O 1
ATOM 674 N N . SER A 1 85 ? 10.001 6.981 -14.704 1.00 97.12 85 SER A N 1
ATOM 675 C CA . SER A 1 85 ? 11.053 7.374 -13.774 1.00 97.12 85 SER A CA 1
ATOM 676 C C . SER A 1 85 ? 10.958 6.673 -12.419 1.00 97.12 85 SER A C 1
ATOM 678 O O . SER A 1 85 ? 11.974 6.597 -11.729 1.00 97.12 85 SER A O 1
ATOM 680 N N . PHE A 1 86 ? 9.792 6.125 -12.055 1.00 97.75 86 PHE A N 1
ATOM 681 C CA . PHE A 1 86 ? 9.591 5.392 -10.804 1.00 97.75 86 PHE A CA 1
ATOM 682 C C . PHE A 1 86 ? 10.203 3.990 -10.895 1.00 97.75 86 PHE A C 1
ATOM 684 O O . PHE A 1 86 ? 9.723 3.123 -11.634 1.00 97.75 86 PHE A O 1
ATOM 691 N N . ASP A 1 87 ? 11.289 3.758 -10.155 1.00 95.62 87 ASP A N 1
ATOM 692 C CA . ASP A 1 87 ? 12.090 2.538 -10.272 1.00 95.62 87 ASP A CA 1
ATOM 693 C C . ASP A 1 87 ? 12.044 1.618 -9.046 1.00 95.62 87 ASP A C 1
ATOM 695 O O . ASP A 1 87 ? 12.037 0.393 -9.222 1.00 95.62 87 ASP A O 1
ATOM 699 N N . TYR A 1 88 ? 11.955 2.158 -7.829 1.00 95.50 88 TYR A N 1
ATOM 700 C CA . TYR A 1 88 ? 11.752 1.370 -6.616 1.00 95.50 88 TYR A CA 1
ATOM 701 C C . TYR A 1 88 ? 10.988 2.107 -5.509 1.00 95.50 88 TYR A C 1
ATOM 703 O O . TYR A 1 88 ? 11.017 3.332 -5.395 1.00 95.50 88 TYR A O 1
ATOM 711 N N . MET A 1 89 ? 10.365 1.314 -4.634 1.00 97.06 89 MET A N 1
ATOM 712 C CA . MET A 1 89 ? 9.788 1.743 -3.361 1.00 97.06 89 MET A CA 1
ATOM 713 C C . MET A 1 89 ? 10.419 0.946 -2.213 1.00 97.06 89 MET A C 1
ATOM 715 O O . MET A 1 89 ? 10.400 -0.284 -2.230 1.00 97.06 89 MET A O 1
ATOM 719 N N . LYS A 1 90 ? 10.983 1.626 -1.213 1.00 97.19 90 LYS A N 1
ATOM 720 C CA . LYS A 1 90 ? 11.536 0.985 -0.006 1.00 97.19 90 LYS A CA 1
ATOM 721 C C . LYS A 1 90 ? 10.519 0.989 1.112 1.00 97.19 90 LYS A C 1
ATOM 723 O O . LYS A 1 90 ? 9.749 1.936 1.216 1.00 97.19 90 LYS A O 1
ATOM 728 N N . TRP A 1 91 ? 10.572 -0.015 1.976 1.00 97.69 91 TRP A N 1
ATOM 729 C CA . TRP A 1 91 ? 9.638 -0.164 3.086 1.00 97.69 91 TRP A CA 1
ATOM 730 C C . TRP A 1 91 ? 10.351 -0.310 4.421 1.00 97.69 91 TRP A C 1
ATOM 732 O O . TRP A 1 91 ? 11.362 -1.010 4.537 1.00 97.69 91 TRP A O 1
ATOM 742 N N . TYR A 1 92 ? 9.771 0.311 5.442 1.00 98.00 92 TYR A N 1
ATOM 743 C CA . TYR A 1 92 ? 10.267 0.295 6.806 1.00 98.00 92 TYR A CA 1
ATOM 744 C C . TYR A 1 92 ? 9.121 0.211 7.815 1.00 98.00 92 TYR A C 1
ATOM 746 O O . TYR A 1 92 ? 8.055 0.788 7.602 1.00 98.00 92 TYR A O 1
ATOM 754 N N . GLN A 1 93 ? 9.368 -0.434 8.954 1.00 95.88 93 GLN A N 1
ATOM 755 C CA . GLN A 1 93 ? 8.539 -0.275 10.149 1.00 95.88 93 GLN A CA 1
ATOM 756 C C . GLN A 1 93 ? 9.013 0.940 10.955 1.00 95.88 93 GLN A C 1
ATOM 758 O O . GLN A 1 93 ? 10.216 1.222 11.055 1.00 95.88 93 GLN A O 1
ATOM 763 N N . GLY A 1 94 ? 8.059 1.643 11.562 1.00 95.31 94 GLY A N 1
ATOM 764 C CA . GLY A 1 94 ? 8.284 2.906 12.256 1.00 95.31 94 GLY A CA 1
ATOM 765 C C . GLY A 1 94 ? 8.764 4.012 11.316 1.00 95.31 94 GLY A C 1
ATOM 766 O O . GLY A 1 94 ? 8.650 3.905 10.099 1.00 95.31 94 GLY A O 1
ATOM 767 N N . ASN A 1 95 ? 9.353 5.060 11.892 1.00 96.25 95 ASN A N 1
ATOM 768 C CA . ASN A 1 95 ? 10.027 6.127 11.150 1.00 96.25 95 ASN A CA 1
ATOM 769 C C . ASN A 1 95 ? 11.420 5.671 10.682 1.00 96.25 95 ASN A C 1
ATOM 771 O O . ASN A 1 95 ? 12.437 6.069 11.250 1.00 96.25 95 ASN A O 1
ATOM 775 N N . LYS A 1 96 ? 11.448 4.755 9.705 1.00 96.44 96 LYS A N 1
ATOM 776 C CA . LYS A 1 96 ? 12.668 4.120 9.160 1.00 96.44 96 LYS A CA 1
ATOM 777 C C . LYS A 1 96 ? 13.521 3.392 10.209 1.00 96.44 96 LYS A C 1
ATOM 779 O O . LYS A 1 96 ? 14.744 3.361 10.108 1.00 96.44 96 LYS A O 1
ATOM 784 N N . ILE A 1 97 ? 12.871 2.783 11.205 1.00 95.19 97 ILE A N 1
ATOM 785 C CA . ILE A 1 97 ? 13.546 2.098 12.321 1.00 95.19 97 ILE A CA 1
ATOM 786 C C . ILE A 1 97 ? 14.005 0.697 11.903 1.00 95.19 97 ILE A C 1
ATOM 788 O O . ILE A 1 97 ? 15.151 0.324 12.146 1.00 95.19 97 ILE A O 1
ATOM 792 N N . ILE A 1 98 ? 13.122 -0.079 11.268 1.00 95.94 98 ILE A N 1
ATOM 793 C CA . ILE A 1 98 ? 13.416 -1.447 10.819 1.00 95.94 98 ILE A CA 1
ATOM 794 C C . ILE A 1 98 ? 13.166 -1.526 9.321 1.00 95.94 98 ILE A C 1
ATOM 796 O O . ILE A 1 98 ? 12.058 -1.269 8.862 1.00 95.94 98 ILE A O 1
ATOM 800 N N . TYR A 1 99 ? 14.191 -1.887 8.558 1.00 96.19 99 TYR A N 1
ATOM 801 C CA . TYR A 1 99 ? 14.068 -2.115 7.122 1.00 96.19 99 TYR A CA 1
ATOM 802 C C . TYR A 1 99 ? 13.311 -3.417 6.834 1.00 96.19 99 TYR A C 1
ATOM 804 O O . TYR A 1 99 ? 13.654 -4.464 7.383 1.00 96.19 99 TYR A O 1
ATOM 812 N N . ILE A 1 100 ? 12.299 -3.345 5.966 1.00 95.12 100 ILE A N 1
ATOM 813 C CA . ILE A 1 100 ? 11.478 -4.495 5.565 1.00 95.12 100 ILE A CA 1
ATOM 814 C C . ILE A 1 100 ? 11.996 -5.081 4.249 1.00 95.12 100 ILE A C 1
ATOM 816 O O . ILE A 1 100 ? 12.244 -6.283 4.155 1.00 95.12 100 ILE A O 1
ATOM 820 N N . GLY A 1 101 ? 12.146 -4.240 3.224 1.00 94.38 101 GLY A N 1
ATOM 821 C CA . GLY A 1 101 ? 12.545 -4.677 1.890 1.00 94.38 101 GLY A CA 1
ATOM 822 C C . GLY A 1 101 ? 12.249 -3.649 0.802 1.00 94.38 101 GLY A C 1
ATOM 823 O O . GLY A 1 101 ? 11.553 -2.658 1.034 1.00 94.38 101 GLY A O 1
ATOM 824 N N . ASP A 1 102 ? 12.734 -3.940 -0.403 1.00 94.00 102 ASP A N 1
ATOM 825 C CA . ASP A 1 102 ? 12.562 -3.100 -1.588 1.00 94.00 102 ASP A CA 1
ATOM 826 C C . ASP A 1 102 ? 11.584 -3.741 -2.576 1.00 94.00 102 ASP A C 1
ATOM 828 O O . ASP A 1 102 ? 11.610 -4.945 -2.856 1.00 94.00 102 ASP A O 1
ATOM 832 N N . TRP A 1 103 ? 10.726 -2.903 -3.138 1.00 95.88 103 TRP A N 1
ATOM 833 C CA . TRP A 1 103 ? 9.889 -3.208 -4.284 1.00 95.88 103 TRP A CA 1
ATOM 834 C C . TRP A 1 103 ? 10.531 -2.567 -5.512 1.00 95.88 103 TRP A C 1
ATOM 836 O O . TRP A 1 103 ? 10.446 -1.357 -5.690 1.00 95.88 103 TRP A O 1
ATOM 846 N N . PHE A 1 104 ? 11.184 -3.362 -6.362 1.00 95.00 104 PHE A N 1
ATOM 847 C CA . PHE A 1 104 ? 11.744 -2.889 -7.633 1.00 95.00 104 PHE A CA 1
ATOM 848 C C . PHE A 1 104 ? 10.638 -2.819 -8.693 1.00 95.00 104 PHE A C 1
ATOM 850 O O . PHE A 1 104 ? 10.303 -3.823 -9.323 1.00 95.00 104 PHE A O 1
ATOM 857 N N . VAL A 1 105 ? 10.038 -1.641 -8.854 1.00 94.88 105 VAL A N 1
ATOM 858 C CA . VAL A 1 105 ? 8.799 -1.428 -9.622 1.00 94.88 105 VAL A CA 1
ATOM 859 C C . VAL A 1 105 ? 9.026 -1.059 -11.084 1.00 94.88 105 VAL A C 1
ATOM 861 O O . VAL A 1 105 ? 8.086 -1.145 -11.871 1.00 94.88 105 VAL A O 1
ATOM 864 N N . LYS A 1 106 ? 10.252 -0.683 -11.483 1.00 93.44 106 LYS A N 1
ATOM 865 C CA . LYS A 1 106 ? 10.549 -0.263 -12.866 1.00 93.44 106 LYS A CA 1
ATOM 866 C C . LYS A 1 106 ? 10.004 -1.218 -13.942 1.00 93.44 106 LYS A C 1
ATOM 868 O O . LYS A 1 106 ? 9.455 -0.731 -14.929 1.00 93.44 106 LYS A O 1
ATOM 873 N N . PRO A 1 107 ? 10.111 -2.558 -13.793 1.00 94.06 107 PRO A N 1
ATOM 874 C CA . PRO A 1 107 ? 9.581 -3.490 -14.787 1.00 94.06 107 PRO A CA 1
ATOM 875 C C . PRO A 1 107 ? 8.076 -3.346 -15.052 1.00 94.06 107 PRO A C 1
ATOM 877 O O . PRO A 1 107 ? 7.641 -3.619 -16.166 1.00 94.06 107 PRO A O 1
ATOM 880 N N . ILE A 1 108 ? 7.296 -2.881 -14.068 1.00 96.06 108 ILE A N 1
ATOM 881 C CA . ILE A 1 108 ? 5.838 -2.726 -14.171 1.00 96.06 108 ILE A CA 1
ATOM 882 C C . ILE A 1 108 ? 5.465 -1.714 -15.255 1.00 96.06 108 ILE A C 1
ATOM 884 O O . ILE A 1 108 ? 4.510 -1.940 -15.995 1.00 96.06 108 ILE A O 1
ATOM 888 N N . TYR A 1 109 ? 6.257 -0.649 -15.423 1.00 95.94 109 TYR A N 1
ATOM 889 C CA . TYR A 1 109 ? 6.046 0.325 -16.493 1.00 95.94 109 TYR A CA 1
ATOM 890 C C . TYR A 1 109 ? 6.123 -0.319 -17.885 1.00 95.94 109 TYR A C 1
ATOM 892 O O . TYR A 1 109 ? 5.532 0.182 -18.834 1.00 95.94 109 TYR A O 1
ATOM 900 N N . PHE A 1 110 ? 6.827 -1.438 -18.052 1.00 95.25 110 PHE A N 1
ATOM 901 C CA . PHE A 1 110 ? 6.912 -2.124 -19.343 1.00 95.25 110 PHE A CA 1
ATOM 902 C C . PHE A 1 110 ? 5.799 -3.155 -19.561 1.00 95.25 110 PHE A C 1
ATOM 904 O O . PHE A 1 110 ? 5.679 -3.680 -20.667 1.00 95.25 110 PHE A O 1
ATOM 911 N N . PHE A 1 111 ? 4.969 -3.435 -18.552 1.00 95.25 111 PHE A N 1
ATOM 912 C CA . PHE A 1 111 ? 3.762 -4.237 -18.736 1.00 95.25 111 PHE A CA 1
ATOM 913 C C . PHE A 1 111 ? 2.726 -3.454 -19.544 1.00 95.25 111 PHE A C 1
ATOM 915 O O . PHE A 1 111 ? 2.651 -2.225 -19.462 1.00 95.25 111 PHE A O 1
ATOM 922 N N . GLN A 1 112 ? 1.911 -4.165 -20.324 1.00 94.19 112 GLN A N 1
ATOM 923 C CA . GLN A 1 112 ? 0.870 -3.543 -21.141 1.00 94.19 112 GLN A CA 1
ATOM 924 C C . GLN A 1 112 ? -0.147 -2.801 -20.265 1.00 94.19 112 GLN A C 1
ATOM 926 O O . GLN A 1 112 ? -0.572 -1.699 -20.597 1.00 94.19 112 GLN A O 1
ATOM 931 N N . GLU A 1 113 ? -0.493 -3.393 -19.128 1.00 94.25 113 GLU A N 1
ATOM 932 C CA . GLU A 1 113 ? -1.508 -2.914 -18.193 1.00 94.25 113 GLU A CA 1
ATOM 933 C C . GLU A 1 113 ? -0.942 -1.955 -17.144 1.00 94.25 113 GLU A C 1
ATOM 935 O O . GLU A 1 113 ? -1.691 -1.465 -16.305 1.00 94.25 113 GLU A O 1
ATOM 940 N N . LYS A 1 114 ? 0.379 -1.708 -17.167 1.00 97.31 114 LYS A N 1
ATOM 941 C CA . LYS A 1 114 ? 1.086 -0.847 -16.204 1.00 97.31 114 LYS A CA 1
ATOM 942 C C . LYS A 1 114 ? 0.867 -1.256 -14.748 1.00 97.31 114 LYS A C 1
ATOM 944 O O . LYS A 1 114 ? 1.055 -0.454 -13.844 1.00 97.31 114 LYS A O 1
ATOM 949 N N . GLN A 1 115 ? 0.488 -2.505 -14.501 1.00 97.69 115 GLN A N 1
ATOM 950 C CA . GLN A 1 115 ? 0.073 -2.990 -13.192 1.00 97.69 115 GLN A CA 1
ATOM 951 C C . GLN A 1 115 ? 0.737 -4.328 -12.886 1.00 97.69 115 GLN A C 1
ATOM 953 O O . GLN A 1 115 ? 0.776 -5.217 -13.737 1.00 97.69 115 GLN A O 1
ATOM 958 N N . GLY A 1 116 ? 1.232 -4.494 -11.658 1.00 97.12 116 GLY A N 1
ATOM 959 C CA . GLY A 1 116 ? 1.817 -5.757 -11.219 1.00 97.12 116 GLY A CA 1
ATOM 960 C C . GLY A 1 116 ? 1.661 -6.013 -9.725 1.00 97.12 116 GLY A C 1
ATOM 961 O O . GLY A 1 116 ? 1.787 -5.091 -8.920 1.00 97.12 116 GLY A O 1
ATOM 962 N N . ALA A 1 117 ? 1.426 -7.274 -9.353 1.00 97.62 117 ALA A N 1
ATOM 963 C CA . ALA A 1 117 ? 1.345 -7.743 -7.967 1.00 97.62 117 ALA A CA 1
ATOM 964 C C . ALA A 1 117 ? 2.692 -8.278 -7.472 1.00 97.62 117 ALA A C 1
ATOM 966 O O . ALA A 1 117 ? 3.369 -9.010 -8.189 1.00 97.62 117 ALA A O 1
ATOM 967 N N . TYR A 1 118 ? 3.092 -7.904 -6.259 1.00 96.81 118 TYR A N 1
ATOM 968 C CA . TYR A 1 118 ? 4.391 -8.247 -5.684 1.00 96.81 118 TYR A CA 1
ATOM 969 C C . TYR A 1 118 ? 4.443 -9.728 -5.287 1.00 96.81 118 TYR A C 1
ATOM 971 O O . TYR A 1 118 ? 3.662 -10.188 -4.460 1.00 96.81 118 TYR A O 1
ATOM 979 N N . LYS A 1 119 ? 5.399 -10.462 -5.858 1.00 94.38 119 LYS A N 1
ATOM 980 C CA . LYS A 1 119 ? 5.604 -11.911 -5.687 1.00 94.38 119 LYS A CA 1
ATOM 981 C C . LYS A 1 119 ? 6.426 -12.279 -4.450 1.00 94.38 119 LYS A C 1
ATOM 983 O O . LYS A 1 119 ? 6.645 -13.458 -4.183 1.00 94.38 119 LYS A O 1
ATOM 988 N N . GLY A 1 120 ? 6.978 -11.290 -3.748 1.00 90.81 120 GLY A N 1
ATOM 989 C CA . GLY A 1 120 ? 7.771 -11.529 -2.546 1.00 90.81 120 GLY A CA 1
ATOM 990 C C . GLY A 1 120 ? 6.907 -11.814 -1.315 1.00 90.81 120 GLY A C 1
ATOM 991 O O . GLY A 1 120 ? 5.695 -12.003 -1.394 1.00 90.81 120 GLY A O 1
ATOM 992 N N . ASN A 1 121 ? 7.537 -11.828 -0.141 1.00 89.62 121 ASN A N 1
ATOM 993 C CA . ASN A 1 121 ? 6.855 -12.159 1.108 1.00 89.62 121 ASN A CA 1
ATOM 994 C C . ASN A 1 121 ? 5.974 -11.001 1.621 1.00 89.62 121 ASN A C 1
ATOM 996 O O . ASN A 1 121 ? 6.397 -10.213 2.466 1.00 89.62 121 ASN A O 1
ATOM 1000 N N . LEU A 1 122 ? 4.733 -10.918 1.130 1.00 93.31 122 LEU A N 1
ATOM 1001 C CA . LEU A 1 122 ? 3.765 -9.872 1.489 1.00 93.31 122 LEU A CA 1
ATOM 1002 C C . LEU A 1 122 ? 3.377 -9.835 2.976 1.00 93.31 122 LEU A C 1
ATOM 1004 O O . LEU A 1 122 ? 2.926 -8.793 3.453 1.00 93.31 122 LEU A O 1
ATOM 1008 N N . SER A 1 123 ? 3.589 -10.920 3.728 1.00 92.31 123 SER A N 1
ATOM 1009 C CA . SER A 1 123 ? 3.291 -10.952 5.170 1.00 92.31 123 SER A CA 1
ATOM 1010 C C . SER A 1 123 ? 4.138 -9.962 5.978 1.00 92.31 123 SER A C 1
ATOM 1012 O O . SER A 1 123 ? 3.702 -9.490 7.023 1.00 92.31 123 SER A O 1
ATOM 1014 N N . HIS A 1 124 ? 5.316 -9.578 5.472 1.00 91.56 124 HIS A N 1
ATOM 1015 C CA . HIS A 1 124 ? 6.178 -8.579 6.112 1.00 91.56 124 HIS A CA 1
ATOM 1016 C C . HIS A 1 124 ? 5.701 -7.131 5.897 1.00 91.56 124 HIS A C 1
ATOM 1018 O O . HIS A 1 124 ? 6.225 -6.217 6.526 1.00 91.56 124 HIS A O 1
ATOM 1024 N N . TYR A 1 125 ? 4.722 -6.921 5.013 1.00 94.81 125 TYR A N 1
ATOM 1025 C CA . TYR A 1 125 ? 4.193 -5.607 4.638 1.00 94.81 125 TYR A CA 1
ATOM 1026 C C . TYR A 1 125 ? 2.764 -5.415 5.165 1.00 94.81 125 TYR A C 1
ATOM 1028 O O . TYR A 1 125 ? 1.972 -4.690 4.577 1.00 94.81 125 TYR A O 1
ATOM 1036 N N . GLU A 1 126 ? 2.373 -6.144 6.210 1.00 96.31 126 GLU A N 1
ATOM 1037 C CA . GLU A 1 126 ? 1.102 -5.945 6.911 1.00 96.31 126 GLU A CA 1
ATOM 1038 C C . GLU A 1 126 ? 1.276 -4.892 7.993 1.00 96.31 126 GLU A C 1
ATOM 1040 O O . GLU A 1 126 ? 2.142 -5.047 8.850 1.00 96.31 126 GLU A O 1
ATOM 1045 N N . PHE A 1 127 ? 0.438 -3.859 7.963 1.00 97.25 127 PHE A N 1
ATOM 1046 C CA . PHE A 1 127 ? 0.455 -2.795 8.961 1.00 97.25 127 PHE A CA 1
ATOM 1047 C C . PHE A 1 127 ? -0.894 -2.754 9.665 1.00 97.25 127 PHE A C 1
ATOM 1049 O O . PHE A 1 127 ? -1.936 -2.693 9.010 1.00 97.25 127 PHE A O 1
ATOM 1056 N N . ARG A 1 128 ? -0.891 -2.839 10.991 1.00 95.75 128 ARG A N 1
ATOM 1057 C CA . ARG A 1 128 ? -2.098 -2.973 11.819 1.00 95.75 128 ARG A CA 1
ATOM 1058 C C . ARG A 1 128 ? -2.321 -1.749 12.706 1.00 95.75 128 ARG A C 1
ATOM 1060 O O . ARG A 1 128 ? -1.567 -0.782 12.678 1.00 95.75 128 ARG A O 1
ATOM 1067 N N . ALA A 1 129 ? -3.404 -1.79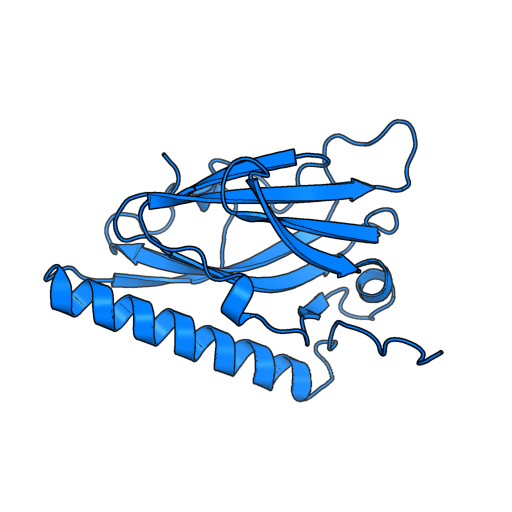2 13.477 1.00 92.81 129 ALA A N 1
ATOM 1068 C CA . ALA A 1 129 ? -3.894 -0.676 14.277 1.00 92.81 129 ALA A CA 1
ATOM 1069 C C . ALA A 1 129 ? -2.802 -0.043 15.152 1.00 92.81 129 ALA A C 1
ATOM 1071 O O . ALA A 1 129 ? -2.178 -0.726 15.965 1.00 92.81 129 ALA A O 1
ATOM 1072 N N . GLY A 1 130 ? -2.618 1.271 15.007 1.00 92.00 130 GLY A N 1
ATOM 1073 C CA . GLY A 1 130 ? -1.629 2.041 15.759 1.00 92.00 130 GLY A CA 1
ATOM 1074 C C . GLY A 1 130 ? -0.176 1.828 15.331 1.00 92.00 130 GLY A C 1
ATOM 1075 O O . GLY A 1 130 ? 0.703 2.480 15.892 1.00 92.00 130 GLY A O 1
ATOM 1076 N N . GLU A 1 131 ? 0.101 0.954 14.361 1.00 95.88 131 GLU A N 1
ATOM 1077 C CA . GLU A 1 131 ? 1.445 0.796 13.819 1.00 95.88 131 GLU A CA 1
ATOM 1078 C C . GLU A 1 131 ? 1.805 1.981 12.919 1.00 95.88 131 GLU A C 1
ATOM 1080 O O . GLU A 1 131 ? 0.986 2.520 12.166 1.00 95.88 131 GLU A O 1
ATOM 1085 N N . THR A 1 132 ? 3.076 2.364 12.999 1.00 97.50 132 THR A N 1
ATOM 1086 C CA . THR A 1 132 ? 3.697 3.347 12.119 1.00 97.50 132 THR A CA 1
ATOM 1087 C C . THR A 1 132 ? 4.558 2.619 11.097 1.00 97.50 132 THR A C 1
ATOM 1089 O O . THR A 1 132 ? 5.287 1.689 11.449 1.00 97.50 132 THR A O 1
ATOM 1092 N N . PHE A 1 133 ? 4.537 3.069 9.849 1.00 97.88 133 PHE A N 1
ATOM 1093 C CA . PHE A 1 133 ? 5.434 2.599 8.801 1.00 97.88 133 PHE A CA 1
ATOM 1094 C C . PHE A 1 133 ? 5.909 3.755 7.929 1.00 97.88 133 PHE A C 1
ATOM 1096 O O . PHE A 1 133 ? 5.292 4.819 7.874 1.00 97.88 133 PHE A O 1
ATOM 1103 N N . THR A 1 134 ? 7.026 3.544 7.244 1.00 98.50 134 THR A N 1
ATOM 1104 C CA . THR A 1 134 ? 7.523 4.465 6.225 1.00 98.50 134 THR A CA 1
ATOM 1105 C C . THR A 1 134 ? 7.677 3.719 4.920 1.00 98.50 134 THR A C 1
ATOM 1107 O O . THR A 1 134 ? 8.232 2.618 4.901 1.00 98.50 134 THR A O 1
ATOM 1110 N N . PHE A 1 135 ? 7.258 4.339 3.825 1.00 97.94 135 PHE A N 1
ATOM 1111 C CA . PHE A 1 135 ? 7.731 3.944 2.509 1.00 97.94 135 PHE A CA 1
ATOM 1112 C C . PHE A 1 135 ? 8.485 5.099 1.852 1.00 97.94 135 PHE A C 1
ATOM 1114 O O . PHE A 1 135 ? 8.197 6.268 2.103 1.00 97.94 135 PHE A O 1
ATOM 1121 N N . THR A 1 136 ? 9.480 4.763 1.037 1.00 98.44 136 THR A N 1
ATOM 1122 C CA . THR A 1 136 ? 10.283 5.734 0.289 1.00 98.44 136 THR A CA 1
ATOM 1123 C C . THR A 1 136 ? 10.109 5.479 -1.196 1.00 98.44 136 THR A C 1
ATOM 1125 O O . THR A 1 136 ? 10.505 4.412 -1.666 1.00 98.44 136 THR A O 1
ATOM 1128 N N . VAL A 1 137 ? 9.566 6.440 -1.936 1.00 98.38 137 VAL A N 1
ATOM 1129 C CA . VAL A 1 137 ? 9.433 6.378 -3.400 1.00 98.38 137 VAL A CA 1
ATOM 1130 C C . VAL A 1 137 ? 10.631 7.061 -4.043 1.00 98.38 137 VAL A C 1
ATOM 1132 O O . VAL A 1 137 ? 10.998 8.170 -3.658 1.00 98.38 137 VAL A O 1
ATOM 1135 N N . HIS A 1 138 ? 11.250 6.409 -5.023 1.00 97.81 138 HIS A N 1
ATOM 1136 C CA . HIS A 1 138 ? 12.372 6.976 -5.760 1.00 97.81 138 HIS A CA 1
ATOM 1137 C C . HIS A 1 138 ? 12.017 7.221 -7.228 1.00 97.81 138 HIS A C 1
ATOM 1139 O O . HIS A 1 138 ? 11.414 6.375 -7.884 1.00 97.81 138 HIS A O 1
ATOM 1145 N N . SER A 1 139 ? 12.437 8.378 -7.740 1.00 97.31 139 SER A N 1
ATOM 1146 C CA . SER A 1 139 ? 12.378 8.728 -9.158 1.00 97.31 13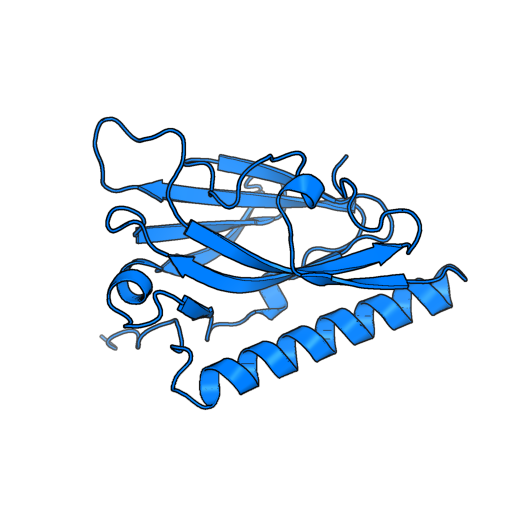9 SER A CA 1
ATOM 1147 C C . SER A 1 139 ? 13.791 8.935 -9.690 1.00 97.31 139 SER A C 1
ATOM 1149 O O . SER A 1 139 ? 14.618 9.590 -9.054 1.00 97.31 139 SER A O 1
ATOM 1151 N N . THR A 1 140 ? 14.068 8.419 -10.886 1.00 96.81 140 THR A N 1
ATOM 1152 C CA . THR A 1 140 ? 15.349 8.636 -11.573 1.00 96.81 140 THR A CA 1
ATOM 1153 C C . THR A 1 140 ? 15.481 10.028 -12.202 1.00 96.81 140 THR A C 1
ATOM 1155 O O . THR A 1 140 ? 16.536 10.350 -12.748 1.00 96.81 140 THR A O 1
ATOM 1158 N N . THR A 1 141 ? 14.420 10.838 -12.199 1.00 95.25 141 THR A N 1
ATOM 1159 C CA . THR A 1 141 ? 14.404 12.168 -12.824 1.00 95.25 141 THR A CA 1
ATOM 1160 C C . THR A 1 141 ? 15.108 13.204 -11.943 1.00 95.25 141 THR A C 1
ATOM 1162 O O . THR A 1 141 ? 15.027 13.161 -10.718 1.00 95.25 141 THR A O 1
ATOM 1165 N N . THR A 1 142 ? 15.818 14.152 -12.566 1.00 90.69 142 THR A N 1
ATOM 1166 C CA . THR A 1 142 ? 16.454 15.294 -11.885 1.00 90.69 142 THR A CA 1
ATOM 1167 C C . THR A 1 142 ? 16.067 16.606 -12.588 1.00 90.69 142 THR A C 1
ATOM 1169 O O . THR A 1 142 ? 16.282 16.703 -13.798 1.00 90.69 142 THR A O 1
ATOM 1172 N N . PRO A 1 143 ? 15.542 17.623 -11.872 1.00 92.81 143 PRO A N 1
ATOM 1173 C CA . PRO A 1 143 ? 15.226 17.616 -10.438 1.00 92.81 143 PRO A CA 1
ATOM 1174 C C . PRO A 1 143 ? 14.157 16.568 -10.086 1.00 92.81 143 PRO A C 1
ATOM 1176 O O . PRO A 1 143 ? 13.319 16.238 -10.922 1.00 92.81 143 PRO A O 1
ATOM 1179 N N . THR A 1 144 ? 14.230 16.011 -8.873 1.00 95.75 144 THR A N 1
ATOM 1180 C CA . THR A 1 144 ? 13.272 15.000 -8.402 1.00 95.75 144 THR A CA 1
ATOM 1181 C C . THR A 1 144 ? 11.870 15.614 -8.348 1.00 95.75 144 THR A C 1
ATOM 1183 O O . THR A 1 144 ? 11.719 16.669 -7.723 1.00 95.75 144 THR A O 1
ATOM 1186 N N . PRO A 1 145 ? 10.860 15.010 -9.000 1.00 96.44 145 PRO A N 1
ATOM 1187 C CA . PRO A 1 145 ? 9.493 15.514 -8.946 1.00 96.44 145 PRO A CA 1
ATOM 1188 C C . PRO A 1 145 ? 8.907 15.329 -7.540 1.00 96.44 145 PRO A C 1
ATOM 1190 O O . PRO A 1 145 ? 9.348 14.456 -6.789 1.00 96.44 145 PRO A O 1
ATOM 1193 N N . SER A 1 146 ? 7.909 16.136 -7.176 1.00 97.00 146 SER A N 1
ATOM 1194 C CA . SER A 1 146 ? 7.207 15.986 -5.893 1.00 97.00 146 SER A CA 1
ATOM 1195 C C . SER A 1 146 ? 6.462 14.658 -5.793 1.00 97.00 146 SER A C 1
ATOM 1197 O O . SER A 1 146 ? 6.411 14.076 -4.715 1.00 97.00 146 SER A O 1
ATOM 1199 N N . GLU A 1 147 ? 5.939 14.169 -6.916 1.00 97.62 147 GLU A N 1
ATOM 1200 C CA . GLU A 1 147 ? 5.105 12.973 -7.035 1.00 97.62 147 GLU A CA 1
ATOM 1201 C C . GLU A 1 147 ? 5.464 12.209 -8.319 1.00 97.62 147 GLU A C 1
ATOM 1203 O O . GLU A 1 147 ? 6.112 12.751 -9.221 1.00 97.62 147 GLU A O 1
ATOM 1208 N N . VAL A 1 148 ? 5.051 10.945 -8.392 1.00 98.25 148 VAL A N 1
ATOM 1209 C CA . VAL A 1 148 ? 5.102 10.110 -9.600 1.00 98.25 148 VAL A CA 1
ATOM 1210 C C . VAL A 1 148 ? 3.696 9.621 -9.954 1.00 98.25 148 VAL A C 1
ATOM 1212 O O . VAL A 1 148 ? 2.910 9.302 -9.056 1.00 98.25 148 VAL A O 1
ATOM 1215 N N . ASP A 1 149 ? 3.400 9.500 -11.255 1.00 98.00 149 ASP A N 1
ATOM 1216 C CA . ASP A 1 149 ? 2.139 8.930 -11.771 1.00 98.00 149 ASP A CA 1
ATOM 1217 C C . ASP A 1 149 ? 2.123 7.403 -11.569 1.00 98.00 149 ASP A C 1
ATOM 1219 O O . ASP A 1 149 ? 2.402 6.586 -12.456 1.00 98.00 149 ASP A O 1
ATOM 1223 N N . ALA A 1 150 ? 1.885 7.012 -10.325 1.00 98.06 150 ALA A N 1
ATOM 1224 C CA . ALA A 1 150 ? 1.803 5.639 -9.878 1.00 98.06 150 ALA A CA 1
ATOM 1225 C C . ALA A 1 150 ? 0.935 5.555 -8.622 1.00 98.06 150 ALA A C 1
ATOM 1227 O O . ALA A 1 150 ? 0.830 6.509 -7.856 1.00 98.06 150 ALA A O 1
ATOM 1228 N N . TRP A 1 151 ? 0.363 4.380 -8.366 1.00 98.31 151 TRP A N 1
ATOM 1229 C CA . TRP A 1 151 ? -0.471 4.141 -7.196 1.00 98.31 151 TRP A CA 1
ATOM 1230 C C . TRP A 1 151 ? -0.126 2.841 -6.478 1.00 98.31 151 TRP A C 1
ATOM 1232 O O . TRP A 1 151 ? 0.055 1.784 -7.094 1.00 98.31 151 TRP A O 1
ATOM 1242 N N . LEU A 1 152 ? -0.101 2.916 -5.145 1.00 98.12 152 LEU A N 1
ATOM 1243 C CA . LEU A 1 152 ? -0.016 1.751 -4.279 1.00 98.12 152 LEU A CA 1
ATOM 1244 C C . LEU A 1 152 ? -1.374 1.062 -4.193 1.00 98.12 152 LEU A C 1
ATOM 1246 O O . LEU A 1 152 ? -2.332 1.588 -3.635 1.00 98.12 152 LEU A O 1
ATOM 1250 N N . MET A 1 153 ? -1.447 -0.175 -4.662 1.00 98.44 153 MET A N 1
ATOM 1251 C CA . MET A 1 153 ? -2.642 -0.983 -4.496 1.00 98.44 153 MET A CA 1
ATOM 1252 C C . MET A 1 153 ? -2.561 -1.772 -3.193 1.00 98.44 153 MET A C 1
ATOM 1254 O O . MET A 1 153 ? -1.668 -2.602 -2.987 1.00 98.44 153 MET A O 1
ATOM 1258 N N . ALA A 1 154 ? -3.534 -1.535 -2.322 1.00 98.50 154 ALA A N 1
ATOM 1259 C CA . ALA A 1 154 ? -3.666 -2.218 -1.046 1.00 98.50 154 ALA A CA 1
ATOM 1260 C C . ALA A 1 154 ? -5.136 -2.513 -0.733 1.00 98.50 154 ALA A C 1
ATOM 1262 O O . ALA A 1 154 ? -6.043 -1.874 -1.278 1.00 98.50 154 ALA A O 1
ATOM 1263 N N . PHE A 1 155 ? -5.369 -3.482 0.148 1.00 98.62 155 PHE A N 1
ATOM 1264 C CA . PHE A 1 155 ? -6.633 -3.591 0.870 1.00 98.62 155 PHE A CA 1
ATOM 1265 C C . PHE A 1 155 ? -6.531 -2.825 2.183 1.00 98.62 155 PHE A C 1
ATOM 1267 O O . PHE A 1 155 ? -5.527 -2.917 2.888 1.00 98.62 155 PHE A O 1
ATOM 1274 N N . VAL A 1 156 ? -7.586 -2.094 2.510 1.00 98.00 156 VAL A N 1
ATOM 1275 C CA . VAL A 1 156 ? -7.750 -1.386 3.771 1.00 98.00 156 VAL A CA 1
ATOM 1276 C C . VAL A 1 156 ? -8.862 -2.064 4.549 1.00 98.00 156 VAL A C 1
ATOM 1278 O O . VAL A 1 156 ? -9.958 -2.287 4.031 1.00 98.00 156 VAL A O 1
ATOM 1281 N N . VAL A 1 157 ? -8.568 -2.384 5.802 1.00 98.06 157 VAL A N 1
ATOM 1282 C CA . VAL A 1 157 ? -9.534 -2.827 6.801 1.00 98.06 157 VAL A CA 1
ATOM 1283 C C . VAL A 1 157 ? -9.788 -1.657 7.731 1.00 98.06 157 VAL A C 1
ATOM 1285 O O . VAL A 1 157 ? -8.841 -1.089 8.265 1.00 98.06 157 VAL A O 1
ATOM 1288 N N . LEU A 1 158 ? -11.051 -1.295 7.929 1.00 97.38 158 LEU A N 1
ATOM 1289 C CA . LEU A 1 158 ? -11.423 -0.154 8.762 1.00 97.38 158 LEU A CA 1
ATOM 1290 C C . LEU A 1 158 ? -12.826 -0.321 9.366 1.00 97.38 158 LEU A C 1
ATOM 1292 O O . LEU A 1 158 ? -13.647 -1.068 8.822 1.00 97.38 158 LEU A O 1
ATOM 1296 N N . PRO A 1 159 ? -13.152 0.369 10.471 1.00 96.50 159 PRO A N 1
ATOM 1297 C CA . PRO A 1 159 ? -14.523 0.469 10.955 1.00 96.50 159 PRO A CA 1
ATOM 1298 C C . PRO A 1 159 ? -15.443 1.051 9.881 1.00 96.50 159 PRO A C 1
ATOM 1300 O O . PRO A 1 159 ? -15.080 1.993 9.182 1.00 96.50 159 PRO A O 1
ATOM 1303 N N . ARG A 1 160 ? -16.680 0.559 9.776 1.00 94.12 160 ARG A N 1
ATOM 1304 C CA . ARG A 1 160 ? -17.651 1.050 8.782 1.00 94.12 160 ARG A CA 1
ATOM 1305 C C . ARG A 1 160 ? -17.931 2.556 8.896 1.00 94.12 160 ARG A C 1
ATOM 1307 O O . ARG A 1 160 ? -18.301 3.176 7.905 1.00 94.12 160 ARG A O 1
ATOM 1314 N N . THR A 1 161 ? -17.752 3.132 10.081 1.00 90.44 161 THR A N 1
ATOM 1315 C CA . THR A 1 161 ? -17.892 4.571 10.351 1.00 90.44 161 THR A CA 1
ATOM 1316 C C . THR A 1 161 ? -16.780 5.426 9.744 1.00 90.44 161 THR A C 1
ATOM 1318 O O . THR A 1 161 ? -16.977 6.626 9.617 1.00 90.44 161 THR A O 1
ATOM 1321 N N . LEU A 1 162 ? -15.642 4.827 9.375 1.00 87.19 162 LEU A N 1
ATOM 1322 C CA . LEU A 1 162 ? -14.515 5.493 8.709 1.00 87.19 162 LEU A CA 1
ATOM 1323 C C . LEU A 1 162 ? -14.484 5.218 7.194 1.00 87.19 162 LEU A C 1
ATOM 1325 O O . LEU A 1 162 ? -13.476 5.445 6.528 1.00 87.19 162 LEU A O 1
ATOM 1329 N N . ALA A 1 163 ? -15.569 4.665 6.640 1.00 80.81 163 ALA A N 1
ATOM 1330 C CA . ALA A 1 163 ? -15.660 4.402 5.210 1.00 80.81 163 ALA A CA 1
ATOM 1331 C C . ALA A 1 163 ? -15.436 5.692 4.419 1.00 80.81 163 ALA A C 1
ATOM 1333 O O . ALA A 1 163 ? -16.125 6.680 4.653 1.00 80.81 163 ALA A O 1
ATOM 1334 N N . GLU A 1 164 ? -14.507 5.648 3.462 1.00 79.75 164 GLU A N 1
ATOM 1335 C CA . GLU A 1 164 ? -14.189 6.792 2.596 1.00 79.75 164 GLU A CA 1
ATOM 1336 C C . GLU A 1 164 ? -13.666 8.030 3.348 1.00 79.75 164 GLU A C 1
ATOM 1338 O O . GLU A 1 164 ? -13.769 9.149 2.853 1.00 79.75 164 GLU A O 1
ATOM 1343 N N . THR A 1 165 ? -13.074 7.832 4.528 1.00 87.44 165 THR A N 1
ATOM 1344 C CA . THR A 1 165 ? -12.399 8.885 5.299 1.00 87.44 165 THR A CA 1
ATOM 1345 C C . THR A 1 165 ? -10.945 8.520 5.571 1.00 87.44 165 THR A C 1
ATOM 1347 O O . THR A 1 165 ? -10.502 7.416 5.257 1.00 87.44 165 THR A O 1
ATOM 1350 N N . LYS A 1 166 ? -10.191 9.430 6.192 1.00 92.00 166 LYS A N 1
ATOM 1351 C CA . LYS A 1 166 ? -8.822 9.142 6.619 1.00 92.00 166 LYS A CA 1
ATOM 1352 C C . LYS A 1 166 ? -8.748 7.988 7.615 1.00 92.00 166 LYS A C 1
ATOM 1354 O O . LYS A 1 166 ? -9.655 7.801 8.427 1.00 92.00 166 LYS A O 1
ATOM 1359 N N . ILE A 1 167 ? -7.646 7.248 7.547 1.00 92.62 167 ILE A N 1
ATOM 1360 C CA . ILE A 1 167 ? -7.299 6.155 8.466 1.00 92.62 167 ILE A CA 1
ATOM 1361 C C . ILE A 1 167 ? -5.956 6.417 9.154 1.00 92.62 167 ILE A C 1
ATOM 1363 O O . ILE A 1 167 ? -5.321 5.480 9.635 1.00 92.62 167 ILE A O 1
ATOM 1367 N N . THR A 1 168 ? -5.499 7.669 9.153 1.00 91.06 168 THR A N 1
ATOM 1368 C CA . THR A 1 168 ? -4.208 8.101 9.693 1.00 91.06 168 THR A CA 1
ATOM 1369 C C . THR A 1 168 ? -4.376 9.064 10.858 1.00 91.06 168 THR A C 1
ATOM 1371 O O . THR A 1 168 ? -5.311 9.870 10.861 1.00 91.06 168 THR A O 1
ATOM 1374 N N . LYS A 1 169 ? -3.462 8.953 11.830 1.00 88.00 169 LYS A N 1
ATOM 1375 C CA . LYS A 1 169 ? -3.383 9.808 13.025 1.00 88.00 169 LYS A CA 1
ATOM 1376 C C . LYS A 1 169 ? -2.674 11.127 12.749 1.00 88.00 169 LYS A C 1
ATOM 1378 O O . LYS A 1 169 ? -1.646 11.087 12.036 1.00 88.00 169 LYS A O 1
#

Radius of gyration: 15.79 Å; chains: 1; bounding box: 44×34×41 Å

Secondary structure (DSSP, 8-state):
------SEEETTSHHHHHHHHHHHHHHHHHHHHHHHHHT--EEEEE--GGGGT-SSS-EESEEEEEEBPTT-EEEEEEEEE--TTEEEEEEEETTTTEEEEEEE-GGGGGSTTSEEEE-S-GGGG-B-TT-EEEEEEEE--SSPPSEESEEEEEEEEEEGGGTTS--B-

pLDDT: mean 93.96, std 10.68, range [29.75, 98.62]